Protein AF-A0A3M1H7K8-F1 (afdb_monomer_lite)

Structure (mmCIF, N/CA/C/O backbone):
data_AF-A0A3M1H7K8-F1
#
_entry.id   AF-A0A3M1H7K8-F1
#
loop_
_atom_site.group_PDB
_atom_site.id
_atom_site.type_symbol
_atom_site.label_atom_id
_atom_site.label_alt_id
_atom_site.label_comp_id
_atom_site.label_asym_id
_atom_site.label_entity_id
_atom_site.label_seq_id
_atom_site.pdbx_PDB_ins_code
_atom_site.Cartn_x
_atom_site.Cartn_y
_atom_site.Cartn_z
_atom_site.occupancy
_atom_site.B_iso_or_equiv
_atom_site.auth_seq_id
_atom_site.auth_comp_id
_atom_site.auth_asym_id
_atom_site.auth_atom_id
_atom_site.pdbx_PDB_model_num
ATOM 1 N N . MET A 1 1 ? -23.549 14.403 19.512 1.00 64.44 1 MET A N 1
ATOM 2 C 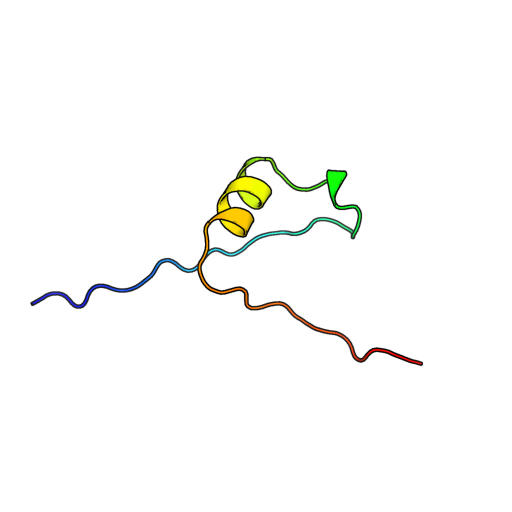CA . MET A 1 1 ? -22.841 13.141 19.196 1.00 64.44 1 MET A CA 1
ATOM 3 C C . MET A 1 1 ? -21.928 13.399 18.006 1.00 64.44 1 MET A C 1
ATOM 5 O O . MET A 1 1 ? -22.440 13.771 16.957 1.00 64.44 1 MET A O 1
ATOM 9 N N . ALA A 1 2 ? -20.607 13.280 18.151 1.00 76.31 2 ALA A N 1
ATOM 10 C CA . ALA A 1 2 ? -19.703 13.386 17.003 1.00 76.31 2 ALA A CA 1
ATOM 11 C C . ALA A 1 2 ? -19.817 12.114 16.148 1.00 76.31 2 ALA A C 1
ATOM 13 O O . ALA A 1 2 ? -19.733 11.002 16.670 1.00 76.31 2 ALA A O 1
ATOM 14 N N . ARG A 1 3 ? -20.047 12.263 14.841 1.00 80.12 3 ARG A N 1
ATOM 15 C CA . ARG A 1 3 ? -20.134 11.134 13.907 1.00 80.12 3 ARG A CA 1
ATOM 16 C C . ARG A 1 3 ? -18.742 10.526 13.740 1.00 80.12 3 ARG A C 1
ATOM 18 O O . ARG A 1 3 ? -17.820 11.219 13.324 1.00 80.12 3 ARG A O 1
ATOM 25 N N . LYS A 1 4 ? -18.585 9.238 14.051 1.00 86.06 4 LYS A N 1
ATOM 26 C CA . LYS A 1 4 ? -17.323 8.523 13.831 1.00 86.06 4 LYS A CA 1
ATOM 27 C C . LYS A 1 4 ? -17.138 8.300 12.329 1.00 86.06 4 LYS A C 1
ATOM 29 O O . LYS A 1 4 ? -17.955 7.627 11.703 1.00 86.06 4 LYS A O 1
ATOM 34 N N . THR A 1 5 ? -16.097 8.886 11.752 1.00 92.56 5 THR A N 1
ATOM 35 C CA . THR A 1 5 ? -15.692 8.642 10.363 1.00 92.56 5 THR A CA 1
ATOM 36 C C . THR A 1 5 ? -14.592 7.585 10.311 1.00 92.56 5 THR A C 1
ATOM 38 O O . THR A 1 5 ? -13.899 7.343 11.300 1.00 92.56 5 THR A O 1
ATOM 41 N N . GLY A 1 6 ? -14.453 6.924 9.161 1.00 93.06 6 GLY A N 1
ATOM 42 C CA . GLY A 1 6 ? -13.308 6.056 8.891 1.00 93.06 6 GLY A CA 1
ATOM 43 C C . GLY A 1 6 ? -12.044 6.855 8.561 1.00 93.06 6 GLY A C 1
ATOM 44 O O . GLY A 1 6 ? -12.096 8.074 8.388 1.00 93.06 6 GLY A O 1
ATOM 45 N N . THR A 1 7 ? -10.923 6.146 8.430 1.00 95.00 7 THR A N 1
ATOM 46 C CA . THR A 1 7 ? -9.649 6.705 7.953 1.00 95.00 7 THR A CA 1
ATOM 47 C C . THR A 1 7 ? -9.434 6.309 6.498 1.00 95.00 7 THR A C 1
ATOM 49 O O . THR A 1 7 ? -9.441 5.122 6.176 1.00 95.00 7 THR A O 1
ATOM 52 N N . LEU A 1 8 ? -9.216 7.292 5.624 1.00 96.75 8 LEU A N 1
ATOM 53 C CA . LEU A 1 8 ? -8.810 7.063 4.239 1.00 96.75 8 LEU A CA 1
ATOM 54 C C . LEU A 1 8 ? -7.281 7.094 4.149 1.00 96.75 8 LEU A C 1
ATOM 56 O O . LEU A 1 8 ? -6.660 8.092 4.513 1.00 96.75 8 LEU A O 1
ATOM 60 N N . TYR A 1 9 ? -6.678 6.019 3.646 1.00 97.62 9 TYR A N 1
ATOM 61 C CA . TYR A 1 9 ? -5.238 5.945 3.406 1.00 97.62 9 TYR A CA 1
ATOM 62 C C . TYR A 1 9 ? -4.940 6.098 1.912 1.00 97.62 9 TYR A C 1
ATOM 64 O O . TYR A 1 9 ? -5.373 5.275 1.110 1.00 97.62 9 TYR A O 1
ATOM 72 N N . GLY A 1 10 ? -4.162 7.118 1.544 1.00 97.00 10 GLY A N 1
ATOM 73 C CA . GLY A 1 10 ? -3.514 7.184 0.234 1.00 97.00 10 GLY A CA 1
ATOM 74 C C . GLY A 1 10 ? -2.236 6.350 0.254 1.00 97.00 10 GLY A C 1
ATOM 75 O O . GLY A 1 10 ? -1.328 6.642 1.033 1.00 97.00 10 GLY A O 1
ATOM 76 N N . ILE A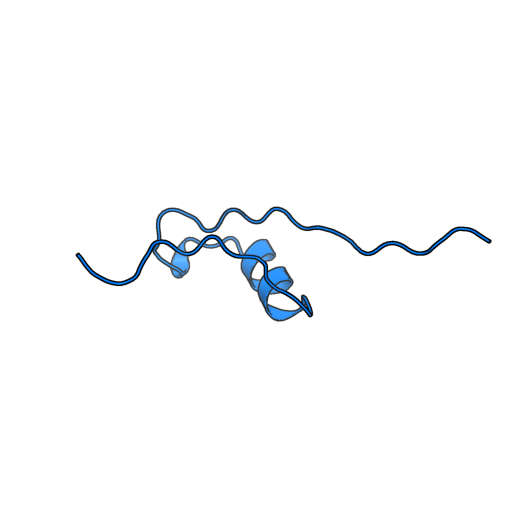 1 11 ? -2.173 5.298 -0.561 1.00 97.31 11 ILE A N 1
ATOM 77 C CA . ILE A 1 11 ? -1.042 4.365 -0.599 1.00 97.31 11 ILE A CA 1
ATOM 78 C C . ILE A 1 11 ? -0.363 4.445 -1.968 1.00 97.31 11 ILE A C 1
ATOM 80 O O . ILE A 1 11 ? -0.979 4.145 -2.985 1.00 97.31 11 ILE A O 1
ATOM 84 N N . GLY A 1 12 ? 0.918 4.819 -1.991 1.00 95.50 12 GLY A N 1
ATOM 85 C CA . GLY A 1 12 ? 1.761 4.655 -3.176 1.00 95.50 12 GLY A CA 1
ATOM 86 C C . GLY A 1 12 ? 2.165 3.189 -3.340 1.00 95.50 12 GLY A C 1
ATOM 87 O O . GLY A 1 12 ? 2.703 2.602 -2.402 1.00 95.50 12 GLY A O 1
ATOM 88 N N . VAL A 1 13 ? 1.902 2.608 -4.515 1.00 94.00 13 VAL A N 1
ATOM 89 C CA . VAL A 1 13 ? 2.150 1.179 -4.803 1.00 94.00 13 VAL A CA 1
ATOM 90 C C . VAL A 1 13 ? 3.522 0.891 -5.426 1.00 94.00 13 VAL A C 1
ATOM 92 O O . VAL A 1 13 ? 3.871 -0.266 -5.625 1.00 94.00 13 VAL A O 1
ATOM 95 N N . GLY A 1 14 ? 4.311 1.928 -5.717 1.00 92.44 14 GLY A N 1
ATOM 96 C CA . GLY A 1 14 ? 5.563 1.787 -6.461 1.00 92.44 14 GLY A CA 1
ATOM 97 C C . GLY A 1 14 ? 5.334 1.610 -7.973 1.00 92.44 14 GLY A C 1
ATOM 98 O O . GLY A 1 14 ? 4.228 1.848 -8.459 1.00 92.44 14 GLY A O 1
ATOM 99 N N . PRO A 1 15 ? 6.376 1.240 -8.736 1.00 94.62 15 PRO A N 1
ATOM 100 C CA . PRO A 1 15 ? 6.327 1.169 -10.200 1.00 94.62 15 PRO A CA 1
ATOM 101 C C . PRO A 1 15 ? 5.694 -0.121 -10.753 1.00 94.62 15 PRO A C 1
ATOM 103 O O . PRO A 1 15 ? 5.496 -0.219 -11.959 1.00 94.62 15 PRO A O 1
ATOM 106 N N . GLY A 1 16 ? 5.393 -1.108 -9.903 1.00 90.12 16 GLY A N 1
ATOM 107 C CA . GLY A 1 16 ? 4.722 -2.351 -10.299 1.00 90.12 16 GLY A CA 1
ATOM 108 C C . GLY A 1 16 ? 5.260 -3.600 -9.604 1.00 90.12 16 GLY A C 1
ATOM 109 O O . GLY A 1 16 ? 4.487 -4.518 -9.348 1.00 90.12 16 GLY A O 1
ATOM 110 N N . ASP A 1 17 ? 6.547 -3.620 -9.249 1.00 94.88 17 ASP A N 1
ATOM 111 C CA . ASP A 1 17 ? 7.138 -4.722 -8.484 1.00 94.88 17 ASP A CA 1
ATOM 112 C C . ASP A 1 17 ? 6.640 -4.694 -7.019 1.00 94.88 17 ASP A C 1
ATOM 114 O O . ASP A 1 17 ? 6.868 -3.695 -6.322 1.00 94.88 17 ASP A O 1
ATOM 118 N N . PRO A 1 18 ? 5.966 -5.755 -6.527 1.00 94.25 18 PRO A N 1
ATOM 119 C CA . PRO A 1 18 ? 5.474 -5.825 -5.152 1.00 94.25 18 PRO A CA 1
ATOM 120 C C . PRO A 1 18 ? 6.559 -5.693 -4.076 1.00 94.25 18 PRO A C 1
ATOM 122 O O . PRO A 1 18 ? 6.251 -5.240 -2.971 1.00 94.25 18 PRO A O 1
ATOM 125 N N . GLU A 1 19 ? 7.810 -6.066 -4.365 1.00 96.75 19 GLU A N 1
ATOM 126 C CA . GLU A 1 19 ? 8.918 -5.961 -3.405 1.00 96.75 19 GLU A CA 1
ATOM 127 C C . GLU A 1 19 ? 9.305 -4.506 -3.109 1.00 96.75 19 GLU A C 1
ATOM 129 O O . GLU A 1 19 ? 9.898 -4.211 -2.071 1.00 96.75 19 GLU A O 1
ATOM 134 N N . LEU A 1 20 ? 8.904 -3.571 -3.974 1.00 97.25 20 LEU A N 1
ATOM 135 C CA . LEU A 1 20 ? 9.169 -2.140 -3.820 1.00 97.25 20 LEU A CA 1
ATOM 136 C C . LEU A 1 20 ? 8.131 -1.418 -2.945 1.00 97.25 20 LEU A C 1
ATOM 138 O O . LEU A 1 20 ? 8.199 -0.198 -2.765 1.00 97.25 20 LEU A O 1
ATOM 142 N N . LEU A 1 21 ? 7.168 -2.143 -2.371 1.00 97.75 21 LEU A N 1
ATOM 143 C CA . LEU A 1 21 ? 6.237 -1.582 -1.398 1.00 97.75 21 LEU A CA 1
ATOM 144 C C . LEU A 1 21 ? 6.935 -1.268 -0.070 1.00 97.75 21 LEU A C 1
ATOM 146 O O . LEU A 1 21 ? 7.708 -2.053 0.474 1.00 97.75 21 LEU A O 1
ATOM 150 N N . THR A 1 22 ? 6.567 -0.142 0.546 1.00 98.06 22 THR A N 1
ATOM 151 C CA . THR A 1 22 ? 7.014 0.139 1.918 1.00 98.06 22 THR A CA 1
ATOM 152 C C . THR A 1 22 ? 6.399 -0.857 2.907 1.00 98.06 22 THR A C 1
ATOM 154 O O . THR A 1 22 ? 5.2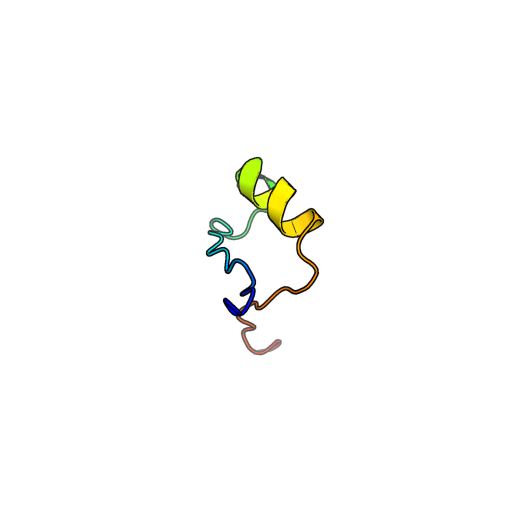35 -1.251 2.783 1.00 98.06 22 THR A O 1
ATOM 157 N N . LEU A 1 23 ? 7.125 -1.180 3.982 1.00 98.06 23 LEU A N 1
ATOM 158 C CA . LEU A 1 23 ? 6.608 -2.053 5.047 1.00 98.06 23 LEU A CA 1
ATOM 159 C C . LEU A 1 23 ? 5.296 -1.529 5.661 1.00 98.06 23 LEU A C 1
ATOM 161 O O . LEU A 1 23 ? 4.435 -2.312 6.066 1.00 98.06 23 LEU A O 1
ATOM 165 N N . LYS A 1 24 ? 5.115 -0.201 5.719 1.00 97.81 24 LYS A N 1
ATOM 166 C CA . LYS A 1 24 ? 3.877 0.426 6.204 1.00 97.81 24 LYS A CA 1
ATOM 167 C C . LYS A 1 24 ? 2.710 0.199 5.241 1.00 97.81 24 LYS A C 1
ATOM 169 O O . LYS A 1 24 ? 1.619 -0.115 5.709 1.00 97.81 24 LYS A O 1
ATOM 174 N N . ALA A 1 25 ? 2.936 0.320 3.932 1.00 97.94 25 ALA A N 1
ATOM 175 C CA . ALA A 1 25 ? 1.916 0.040 2.924 1.00 97.94 25 ALA A CA 1
ATOM 176 C C . ALA A 1 25 ? 1.431 -1.411 3.032 1.00 97.94 25 ALA A C 1
ATOM 178 O O . ALA A 1 25 ? 0.234 -1.636 3.170 1.00 97.94 25 ALA A O 1
ATOM 179 N N . VAL A 1 26 ? 2.353 -2.378 3.096 1.00 97.81 26 VAL A N 1
ATOM 180 C CA . VAL A 1 26 ? 2.011 -3.804 3.247 1.00 97.81 26 VAL A CA 1
ATOM 181 C C . VAL A 1 26 ? 1.180 -4.057 4.509 1.00 97.81 26 VAL A C 1
ATOM 183 O O . VAL A 1 26 ? 0.174 -4.762 4.454 1.00 97.81 26 VAL A O 1
ATOM 186 N N . ARG A 1 27 ? 1.558 -3.465 5.650 1.00 98.19 27 ARG A N 1
ATOM 187 C CA . ARG A 1 27 ? 0.804 -3.609 6.909 1.00 98.19 27 ARG A CA 1
ATOM 188 C C . ARG A 1 27 ? -0.616 -3.053 6.802 1.00 98.19 27 ARG A C 1
ATOM 190 O O . ARG A 1 27 ? -1.547 -3.729 7.222 1.00 98.19 27 ARG A O 1
ATOM 197 N N . ILE A 1 28 ? -0.783 -1.860 6.230 1.00 97.81 28 ILE A N 1
ATOM 198 C CA . ILE A 1 28 ? -2.100 -1.224 6.076 1.00 97.81 28 ILE A CA 1
ATOM 199 C C . ILE A 1 28 ? -2.969 -2.020 5.098 1.00 97.81 28 ILE A C 1
ATOM 201 O O . ILE A 1 28 ? -4.098 -2.363 5.433 1.00 97.81 28 ILE A O 1
ATOM 205 N N . LEU A 1 29 ? -2.438 -2.368 3.922 1.00 96.75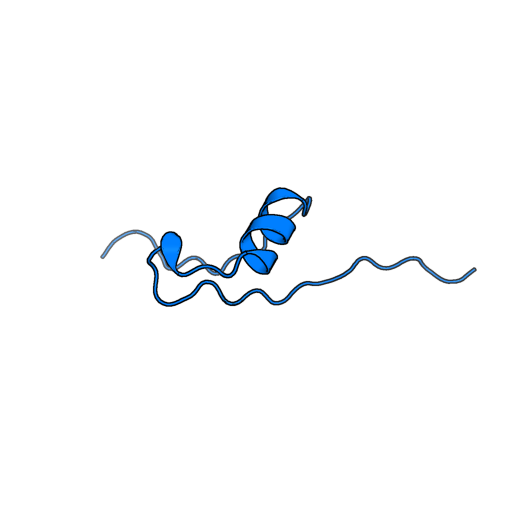 29 LEU A N 1
ATOM 206 C CA . LEU A 1 29 ? -3.171 -3.105 2.886 1.00 96.75 29 LEU A CA 1
ATOM 207 C C . LEU A 1 29 ? -3.676 -4.472 3.376 1.00 96.75 29 LEU A C 1
ATOM 209 O O . LEU A 1 29 ? -4.733 -4.914 2.946 1.00 96.75 29 LEU A O 1
ATOM 213 N N . ARG A 1 30 ? -2.966 -5.118 4.313 1.00 97.00 30 ARG A N 1
ATOM 214 C CA . ARG A 1 30 ? -3.399 -6.375 4.952 1.00 97.00 30 ARG A CA 1
ATOM 215 C C . ARG A 1 30 ? -4.510 -6.213 5.997 1.00 97.00 30 ARG A C 1
ATOM 217 O O . ARG A 1 30 ? -5.100 -7.213 6.388 1.00 97.00 30 ARG A O 1
ATOM 224 N N . GLN A 1 31 ? -4.748 -5.004 6.502 1.00 97.62 31 GLN A N 1
ATOM 225 C CA . GLN A 1 31 ? -5.660 -4.747 7.626 1.00 97.62 31 GLN A CA 1
ATOM 226 C C . GLN A 1 31 ? -6.936 -4.011 7.220 1.00 97.62 31 GLN A C 1
ATOM 228 O O . GLN A 1 31 ? -7.943 -4.107 7.922 1.00 97.62 31 GLN A O 1
ATOM 233 N N . VAL A 1 32 ? -6.901 -3.234 6.134 1.00 97.69 32 VAL A N 1
ATOM 234 C CA . VAL A 1 32 ? -8.062 -2.442 5.721 1.00 97.69 32 VAL A CA 1
ATOM 235 C C . VAL A 1 32 ? -9.201 -3.347 5.241 1.00 97.69 32 VAL A C 1
ATOM 237 O O . VAL A 1 32 ? -8.965 -4.291 4.490 1.00 97.69 32 VAL A O 1
ATOM 240 N N . PRO A 1 33 ? -10.456 -3.049 5.617 1.00 97.44 33 PRO A N 1
ATOM 241 C CA . PRO A 1 33 ? -11.602 -3.856 5.204 1.00 97.44 33 PRO A CA 1
ATOM 242 C C . PRO A 1 33 ? -12.014 -3.611 3.746 1.00 97.44 33 PRO A C 1
ATOM 244 O O . PRO A 1 33 ? -12.871 -4.314 3.218 1.00 97.44 33 PRO A O 1
ATOM 247 N N . THR A 1 34 ? -11.491 -2.570 3.094 1.00 97.12 34 THR A N 1
ATOM 248 C CA . THR A 1 34 ? -11.903 -2.172 1.744 1.00 97.12 34 THR A CA 1
ATOM 249 C C . THR A 1 34 ? -10.733 -1.547 0.997 1.00 97.12 34 THR A C 1
ATOM 251 O O . THR A 1 34 ? -9.992 -0.741 1.562 1.00 97.12 34 THR A O 1
ATOM 254 N N . LEU A 1 35 ? -10.595 -1.907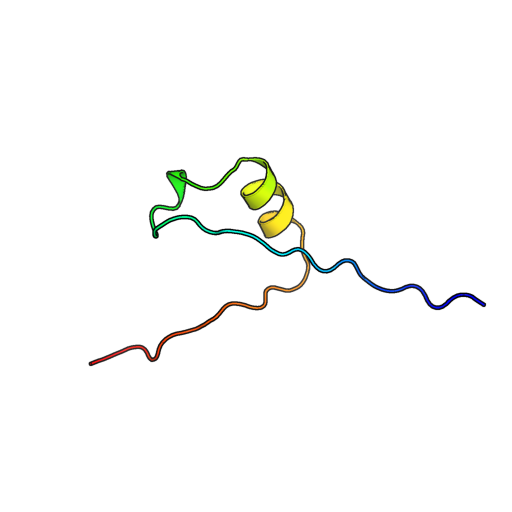 -0.281 1.00 96.31 35 LEU A N 1
ATOM 255 C CA . LEU A 1 35 ? -9.596 -1.379 -1.205 1.00 96.31 35 LEU A CA 1
ATOM 256 C C . LEU A 1 35 ? -10.301 -0.724 -2.395 1.00 96.31 35 LEU A C 1
ATOM 258 O O . LEU A 1 35 ? -11.147 -1.341 -3.035 1.00 96.31 35 LEU A O 1
ATOM 262 N N . ALA A 1 36 ? -9.925 0.515 -2.699 1.00 96.12 36 ALA A N 1
ATOM 263 C CA . ALA A 1 36 ? -10.303 1.199 -3.928 1.00 96.12 36 ALA A CA 1
ATOM 264 C C . ALA A 1 36 ? -9.041 1.334 -4.784 1.00 96.12 36 ALA A C 1
ATOM 266 O O . ALA A 1 36 ? -8.108 2.036 -4.396 1.00 96.12 36 ALA A O 1
ATOM 267 N N . VAL A 1 37 ? -8.994 0.626 -5.913 1.00 93.25 37 VAL A N 1
ATOM 268 C CA . VAL A 1 37 ? -7.830 0.596 -6.809 1.00 93.25 37 VAL A CA 1
ATOM 269 C C . VAL A 1 37 ? -8.236 1.025 -8.219 1.00 93.25 37 VAL A C 1
ATOM 271 O O . VAL A 1 37 ? -9.315 0.641 -8.678 1.00 93.25 37 VAL A O 1
ATOM 274 N N . PRO A 1 38 ? -7.409 1.819 -8.920 1.00 89.31 38 PRO A N 1
ATOM 275 C CA . PRO A 1 38 ? -7.626 2.075 -10.334 1.00 89.31 38 PRO A CA 1
ATOM 276 C C . PRO A 1 38 ? -7.407 0.776 -11.117 1.00 89.31 38 PRO A C 1
ATOM 278 O O . PRO A 1 38 ? -6.410 0.08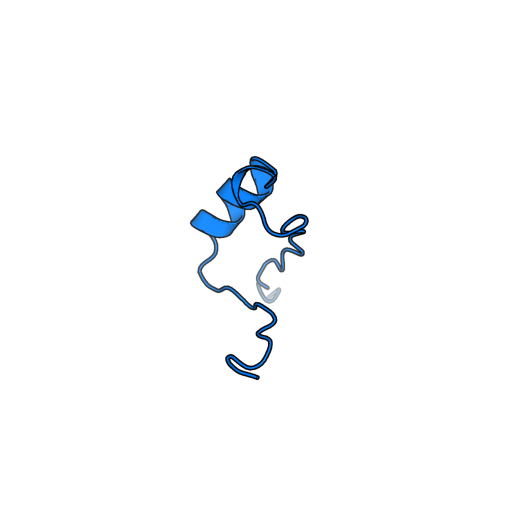3 -10.918 1.00 89.31 38 PRO A O 1
ATOM 281 N N . VAL A 1 39 ? -8.335 0.456 -12.013 1.00 84.06 39 VAL A N 1
ATOM 282 C CA . VAL A 1 39 ? -8.215 -0.671 -12.940 1.00 84.06 39 VAL A CA 1
ATOM 283 C C . VAL A 1 39 ? -8.189 -0.135 -14.362 1.00 84.06 39 VAL A C 1
ATOM 285 O O . VAL A 1 39 ? -9.116 0.543 -14.805 1.00 84.06 39 VAL A O 1
ATOM 288 N N . THR A 1 40 ? -7.112 -0.419 -15.085 1.00 76.94 40 THR A N 1
ATOM 289 C CA . THR A 1 40 ? -7.073 -0.221 -16.536 1.00 76.94 40 THR A CA 1
ATOM 290 C C . THR A 1 40 ? -7.789 -1.403 -17.193 1.00 76.94 40 THR A C 1
ATOM 292 O O . THR A 1 40 ? -7.777 -2.513 -16.659 1.00 76.94 40 THR A O 1
ATOM 295 N N . ARG A 1 41 ? -8.453 -1.187 -18.334 1.00 68.81 41 ARG A N 1
ATOM 296 C CA . ARG A 1 41 ? -9.168 -2.251 -19.056 1.00 68.81 41 ARG A CA 1
ATOM 297 C C . ARG A 1 41 ? -8.198 -3.399 -19.373 1.00 68.81 41 ARG A C 1
ATOM 299 O O . ARG A 1 41 ? -7.125 -3.157 -19.916 1.00 68.81 41 ARG A O 1
ATOM 306 N N . VAL A 1 42 ? -8.566 -4.629 -19.021 1.00 57.50 42 VAL A N 1
ATOM 307 C CA . VAL A 1 42 ? -7.774 -5.819 -19.358 1.00 57.50 42 VAL A CA 1
ATOM 308 C C . VAL A 1 42 ? -7.967 -6.099 -20.852 1.00 57.50 42 VAL A C 1
ATOM 310 O O . VAL A 1 42 ? -9.090 -6.378 -21.266 1.00 57.50 42 VAL A O 1
ATOM 313 N N . GLY A 1 43 ? -6.898 -5.998 -21.645 1.00 53.75 43 GLY A N 1
ATOM 314 C CA . GLY A 1 43 ? -6.881 -6.388 -23.060 1.00 53.75 43 GLY A CA 1
ATOM 315 C C . GLY A 1 43 ? -6.904 -5.225 -24.058 1.00 53.75 43 GLY A C 1
ATOM 316 O O . GLY A 1 43 ? -7.929 -4.567 -24.245 1.00 53.75 43 GLY A O 1
ATOM 317 N N . GLY A 1 44 ? -5.762 -5.042 -24.721 1.00 38.47 44 GLY A N 1
ATOM 318 C CA . GLY A 1 44 ? -5.622 -4.567 -26.095 1.00 38.47 44 GLY A CA 1
ATOM 319 C C . GLY A 1 44 ? -4.830 -5.616 -26.861 1.00 38.47 44 GLY A C 1
ATOM 320 O O . GLY A 1 44 ? -3.943 -6.224 -26.215 1.00 38.47 44 GLY A O 1
#

pLDDT: mean 89.72, std 13.48, range [38.47, 98.19]

Sequence (44 aa):
MARKTGTLYGIGVGPGDPELLTLKAVRILRQVPTLAVPVTRVGG

Secondary structure (DSSP, 8-state):
-PPPPPPPPP----SS-GGGS-HHHHHHHTT-S--------S--

Radius of gyration: 14.18 Å; chains: 1; bounding box: 32×20×45 Å

Foldseek 3Di:
DDDDDDDDDDADCPPPDNVPGDPVNVVCVVPDPDDDDDDDDPDD